Protein AF-A0ABD0Q0M7-F1 (afdb_monomer_lite)

Foldseek 3Di:
DQCVQCVVPPQFRDLVSVQVVCVVVVNNPDDSVNSVVLVVVPPDGDGPVSVCVVVVVVVD

Structure (mmCIF, N/CA/C/O backbone):
data_AF-A0ABD0Q0M7-F1
#
_entry.id   AF-A0ABD0Q0M7-F1
#
loop_
_atom_site.group_PDB
_atom_site.id
_atom_site.type_symbol
_atom_site.label_atom_id
_atom_site.label_alt_id
_atom_site.label_comp_id
_atom_site.label_asym_id
_atom_site.label_entity_id
_atom_site.label_seq_id
_atom_site.pdbx_PDB_ins_code
_atom_site.Cartn_x
_atom_site.Cartn_y
_atom_site.Cartn_z
_atom_site.occupancy
_atom_site.B_iso_or_equiv
_atom_site.auth_seq_id
_atom_site.auth_comp_id
_atom_site.auth_asym_id
_atom_site.auth_atom_id
_atom_site.pdbx_PDB_model_num
ATOM 1 N N . ALA A 1 1 ? -4.025 1.352 -12.545 1.00 54.91 1 ALA A N 1
ATOM 2 C CA . ALA A 1 1 ? -3.495 1.837 -11.254 1.00 54.91 1 ALA A CA 1
ATOM 3 C C . ALA A 1 1 ? -3.384 0.681 -10.265 1.00 54.91 1 ALA A C 1
ATOM 5 O O . ALA A 1 1 ? -2.269 0.314 -9.945 1.00 54.91 1 ALA A O 1
ATOM 6 N N . PHE A 1 2 ? -4.493 0.031 -9.890 1.00 54.22 2 PHE A N 1
ATOM 7 C CA . PHE A 1 2 ? -4.493 -1.131 -8.983 1.00 54.22 2 PHE A CA 1
ATOM 8 C C . PHE A 1 2 ? -3.633 -2.306 -9.492 1.00 54.22 2 PHE A C 1
ATOM 10 O O . PHE A 1 2 ? -2.793 -2.804 -8.766 1.00 54.22 2 PHE A O 1
ATOM 17 N N . THR A 1 3 ? -3.722 -2.647 -10.781 1.00 59.09 3 THR A N 1
ATOM 18 C CA . THR A 1 3 ? -2.912 -3.692 -11.447 1.00 59.09 3 THR A CA 1
ATOM 19 C C . THR A 1 3 ? -1.410 -3.412 -11.544 1.00 59.09 3 THR A C 1
ATOM 21 O O . THR A 1 3 ? -0.667 -4.282 -11.981 1.00 59.09 3 THR A O 1
ATOM 24 N N . ILE A 1 4 ? -0.971 -2.192 -11.227 1.00 63.88 4 ILE A N 1
ATOM 25 C CA . ILE A 1 4 ? 0.457 -1.830 -11.194 1.00 63.88 4 ILE A CA 1
ATOM 26 C C . ILE A 1 4 ? 1.034 -2.119 -9.801 1.00 63.88 4 ILE A C 1
ATOM 28 O O . ILE A 1 4 ? 2.230 -2.344 -9.668 1.00 63.88 4 ILE A O 1
ATOM 32 N N . ILE A 1 5 ? 0.167 -2.111 -8.787 1.00 68.50 5 ILE A N 1
ATOM 33 C CA . ILE A 1 5 ? 0.503 -2.230 -7.369 1.00 68.50 5 ILE A CA 1
ATOM 34 C C . ILE A 1 5 ? 0.311 -3.666 -6.895 1.00 68.50 5 ILE A C 1
ATOM 36 O O . ILE A 1 5 ? 1.189 -4.233 -6.267 1.00 68.50 5 ILE A O 1
ATOM 40 N N . ASP A 1 6 ? -0.825 -4.250 -7.250 1.00 70.00 6 ASP A N 1
ATOM 41 C CA . ASP A 1 6 ? -1.188 -5.632 -6.982 1.00 70.00 6 ASP A CA 1
ATOM 42 C C . ASP A 1 6 ? -0.718 -6.504 -8.161 1.00 70.00 6 ASP A C 1
ATOM 44 O O . ASP A 1 6 ? -1.441 -6.707 -9.148 1.00 70.00 6 ASP A O 1
ATOM 48 N N . GLN A 1 7 ? 0.552 -6.927 -8.114 1.00 65.44 7 GLN A N 1
ATOM 49 C CA . GLN A 1 7 ? 1.156 -7.734 -9.181 1.00 65.44 7 GLN A CA 1
ATOM 50 C C . GLN A 1 7 ? 0.609 -9.162 -9.202 1.00 65.44 7 GLN A C 1
ATOM 52 O O . GLN A 1 7 ? 0.482 -9.757 -10.278 1.00 65.44 7 GLN A O 1
ATOM 57 N N . ASN A 1 8 ? 0.284 -9.706 -8.029 1.00 71.69 8 ASN A N 1
ATOM 58 C CA . ASN A 1 8 ? -0.220 -11.067 -7.886 1.00 71.69 8 ASN A CA 1
ATOM 59 C C . ASN A 1 8 ? -1.735 -11.173 -8.195 1.00 71.69 8 ASN A C 1
ATOM 61 O O . ASN A 1 8 ? -2.225 -12.274 -8.457 1.00 71.69 8 ASN A O 1
ATOM 65 N N . ARG A 1 9 ? -2.440 -10.032 -8.278 1.00 71.00 9 ARG A N 1
ATOM 66 C CA . ARG A 1 9 ? -3.879 -9.892 -8.554 1.00 71.00 9 ARG A CA 1
ATOM 67 C C . ARG A 1 9 ? -4.764 -10.601 -7.536 1.00 71.00 9 ARG A C 1
ATOM 69 O O . ARG A 1 9 ? -5.828 -11.111 -7.902 1.00 71.00 9 ARG A O 1
ATOM 76 N N . ASP A 1 10 ? -4.341 -10.649 -6.281 1.00 76.94 10 ASP A N 1
ATOM 77 C CA . ASP A 1 10 ? -5.140 -11.208 -5.192 1.00 76.94 10 ASP A CA 1
ATOM 78 C C . ASP A 1 10 ? -6.107 -10.173 -4.574 1.00 76.94 10 ASP A C 1
ATOM 80 O O . ASP A 1 10 ? -6.992 -10.537 -3.793 1.00 76.94 10 ASP A O 1
ATOM 84 N N . GLY A 1 11 ? -6.007 -8.899 -4.981 1.00 75.19 11 GLY A N 1
ATOM 85 C CA . GLY A 1 11 ? -6.818 -7.791 -4.479 1.00 75.19 11 GLY A CA 1
ATOM 86 C C . GLY A 1 11 ? -6.333 -7.215 -3.144 1.00 75.19 11 GLY A C 1
ATOM 87 O O . GLY A 1 11 ? -7.017 -6.359 -2.569 1.00 75.19 11 GLY A O 1
ATOM 88 N N . ILE A 1 12 ? -5.181 -7.668 -2.651 1.00 81.19 12 ILE A N 1
ATOM 89 C CA . ILE A 1 12 ? -4.585 -7.355 -1.357 1.00 81.19 12 ILE A CA 1
ATOM 90 C C . ILE A 1 12 ? -3.133 -6.914 -1.579 1.00 81.19 12 ILE A C 1
ATOM 92 O O . ILE A 1 12 ? -2.342 -7.525 -2.274 1.00 81.19 12 ILE A O 1
ATOM 96 N N . ILE A 1 13 ? -2.748 -5.819 -0.943 1.00 79.69 13 ILE A N 1
ATOM 97 C CA . ILE A 1 13 ? -1.385 -5.310 -0.961 1.00 79.69 13 ILE A CA 1
ATOM 98 C C . ILE A 1 13 ? -0.643 -5.967 0.199 1.00 79.69 13 ILE A C 1
ATOM 100 O O . ILE A 1 13 ? -0.874 -5.646 1.370 1.00 79.69 13 ILE A O 1
ATOM 104 N N . SER A 1 14 ? 0.240 -6.906 -0.127 1.00 79.62 14 SER A N 1
ATOM 105 C CA . SER A 1 14 ? 1.138 -7.521 0.846 1.00 79.62 14 SER A CA 1
ATOM 106 C C . SER A 1 14 ? 2.328 -6.607 1.169 1.00 79.62 14 SER A C 1
ATOM 108 O O . SER A 1 14 ? 2.536 -5.571 0.537 1.00 79.62 14 SER A O 1
ATOM 110 N N . LYS A 1 15 ? 3.141 -6.982 2.166 1.00 82.44 15 LYS A N 1
ATOM 111 C CA . LYS A 1 15 ? 4.374 -6.254 2.524 1.00 82.44 15 LYS A CA 1
ATOM 112 C C . LYS A 1 15 ? 5.335 -6.139 1.332 1.00 82.44 15 LYS A C 1
ATOM 114 O O . LYS A 1 15 ? 5.982 -5.104 1.172 1.00 82.44 15 LYS A O 1
ATOM 119 N N . ASP A 1 16 ? 5.415 -7.191 0.525 1.00 80.69 16 ASP A N 1
ATOM 120 C CA . ASP A 1 16 ? 6.262 -7.248 -0.664 1.00 80.69 16 ASP A CA 1
ATOM 121 C C . ASP A 1 16 ? 5.711 -6.345 -1.777 1.00 80.69 16 ASP A C 1
ATOM 123 O O . ASP A 1 16 ? 6.460 -5.531 -2.314 1.00 80.69 16 ASP A O 1
ATOM 127 N N . ASP A 1 17 ? 4.394 -6.365 -2.019 1.00 81.75 17 ASP A N 1
ATOM 128 C CA . ASP A 1 17 ? 3.754 -5.455 -2.983 1.00 81.75 17 ASP A CA 1
ATOM 129 C C . ASP A 1 17 ? 3.936 -3.990 -2.570 1.00 81.75 17 ASP A C 1
ATOM 131 O O . ASP A 1 17 ? 4.293 -3.141 -3.380 1.00 81.75 1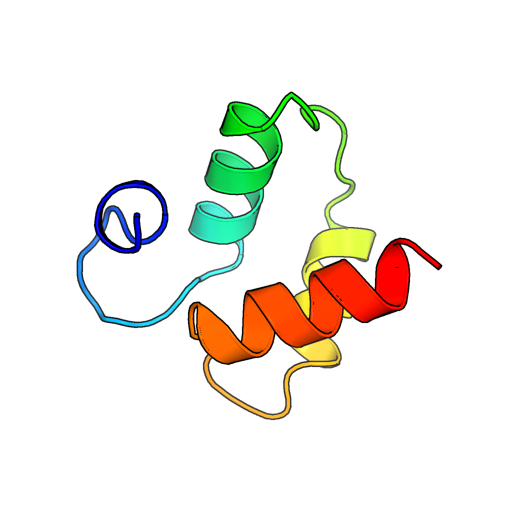7 ASP A O 1
ATOM 135 N N . LEU A 1 18 ? 3.761 -3.683 -1.281 1.00 80.44 18 LEU A N 1
ATOM 136 C CA . LEU A 1 18 ? 3.995 -2.353 -0.714 1.00 80.44 18 LEU A CA 1
ATOM 137 C C . LEU A 1 18 ? 5.422 -1.870 -0.984 1.00 80.44 18 LEU A C 1
ATOM 139 O O . LEU A 1 18 ? 5.628 -0.726 -1.391 1.00 80.44 18 LEU A O 1
ATOM 143 N N . ARG A 1 19 ? 6.410 -2.742 -0.768 1.00 82.06 19 ARG A N 1
ATOM 144 C CA . ARG A 1 19 ? 7.821 -2.443 -1.010 1.00 82.06 19 ARG A CA 1
ATOM 145 C C . ARG A 1 19 ? 8.085 -2.165 -2.487 1.00 82.06 19 ARG A 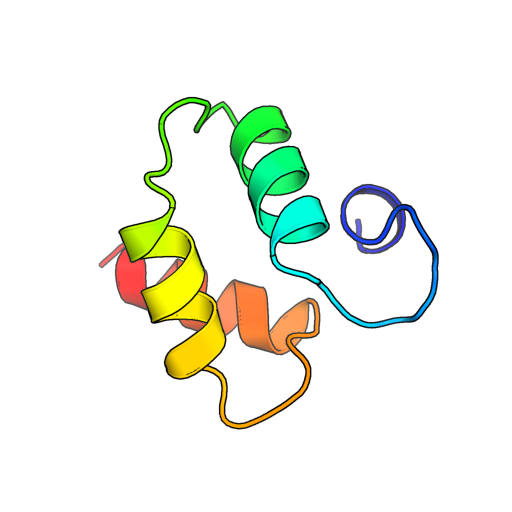C 1
ATOM 147 O O . ARG A 1 19 ? 8.731 -1.165 -2.798 1.00 82.06 19 ARG A O 1
ATOM 154 N N . ASP A 1 20 ? 7.587 -3.014 -3.377 1.00 81.44 20 ASP A N 1
ATOM 155 C CA . ASP A 1 20 ? 7.795 -2.869 -4.818 1.00 81.44 20 ASP A CA 1
ATOM 156 C C . ASP A 1 20 ? 7.078 -1.631 -5.371 1.00 81.44 20 ASP A C 1
ATOM 158 O O . ASP A 1 20 ? 7.608 -0.913 -6.222 1.00 81.44 20 ASP A O 1
ATOM 162 N N . VAL A 1 21 ? 5.913 -1.303 -4.819 1.00 78.62 21 VAL A N 1
ATOM 163 C CA . VAL A 1 21 ? 5.148 -0.101 -5.160 1.00 78.62 21 VAL A CA 1
ATOM 164 C C . VAL A 1 21 ? 5.860 1.157 -4.712 1.00 78.62 21 VAL A C 1
ATOM 166 O O . VAL A 1 21 ? 6.025 2.076 -5.515 1.00 78.62 21 VAL A O 1
ATOM 169 N N . LEU A 1 22 ? 6.331 1.196 -3.468 1.00 78.94 22 LEU A N 1
ATOM 170 C CA . LEU A 1 22 ? 7.090 2.328 -2.944 1.00 78.94 22 LEU A CA 1
ATOM 171 C C . LEU A 1 22 ? 8.400 2.507 -3.721 1.00 78.94 22 LEU A C 1
ATOM 173 O O . LEU A 1 22 ? 8.736 3.631 -4.098 1.00 78.94 22 LEU A O 1
ATOM 177 N N . ALA A 1 23 ? 9.073 1.409 -4.078 1.00 81.19 23 ALA A N 1
ATOM 178 C CA . ALA A 1 23 ? 10.227 1.425 -4.971 1.00 81.19 23 ALA A CA 1
ATOM 179 C C . ALA A 1 23 ? 9.882 1.996 -6.358 1.00 81.19 23 ALA A C 1
ATOM 181 O O . ALA A 1 23 ? 10.616 2.845 -6.865 1.00 81.19 23 ALA A O 1
ATOM 182 N N . SER A 1 24 ? 8.744 1.602 -6.946 1.00 77.19 24 SER A N 1
ATOM 183 C CA . SER A 1 24 ? 8.270 2.130 -8.237 1.00 77.19 24 SER A CA 1
ATOM 184 C C . SER A 1 24 ? 7.923 3.625 -8.189 1.00 77.19 24 SER A C 1
ATOM 186 O O . SER A 1 24 ? 8.068 4.328 -9.187 1.00 77.19 24 SER A O 1
ATOM 188 N N . MET A 1 25 ? 7.520 4.125 -7.017 1.00 73.50 25 MET A N 1
ATOM 189 C CA . MET A 1 25 ? 7.249 5.542 -6.752 1.00 73.50 25 MET A CA 1
ATOM 190 C C . MET A 1 25 ? 8.519 6.353 -6.434 1.00 73.50 25 MET A C 1
ATOM 192 O O . MET A 1 25 ? 8.434 7.556 -6.194 1.00 73.50 25 MET A O 1
ATOM 196 N N . GLY A 1 26 ? 9.699 5.723 -6.436 1.00 73.69 26 GLY A N 1
ATOM 197 C CA . GLY A 1 26 ? 10.983 6.366 -6.139 1.00 73.69 26 GLY A CA 1
ATOM 198 C C . GLY A 1 26 ? 11.382 6.344 -4.659 1.00 73.69 26 GLY A C 1
ATOM 199 O O . GLY A 1 26 ? 12.480 6.781 -4.315 1.00 73.69 26 GLY A O 1
ATOM 200 N N . GLN A 1 27 ? 10.550 5.780 -3.778 1.00 74.06 27 GLN A N 1
ATOM 201 C CA . GLN A 1 27 ? 10.895 5.480 -2.386 1.00 74.06 27 GLN A CA 1
ATOM 202 C C . GLN A 1 27 ? 11.551 4.096 -2.289 1.00 74.06 27 GLN A C 1
ATOM 204 O O . GLN A 1 27 ? 10.969 3.121 -1.828 1.00 74.06 27 GLN A O 1
ATOM 209 N N . LEU A 1 28 ? 12.813 4.016 -2.710 1.00 64.81 28 LEU A N 1
ATOM 210 C C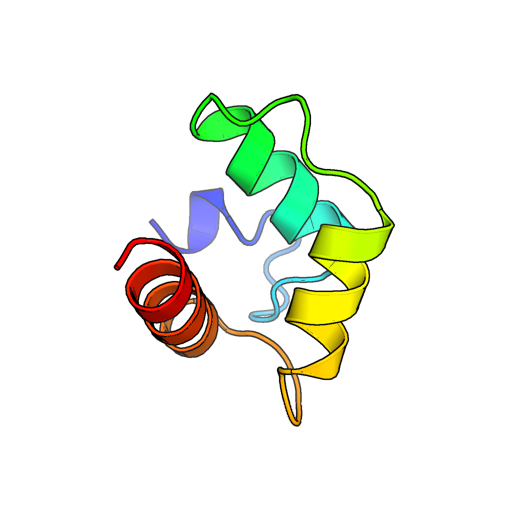A . LEU A 1 28 ? 13.599 2.773 -2.684 1.00 64.81 28 LEU A CA 1
ATOM 211 C C . LEU A 1 28 ? 14.100 2.382 -1.279 1.00 64.81 28 LEU A C 1
ATOM 213 O O . LEU A 1 28 ? 14.463 1.230 -1.058 1.00 64.81 28 LEU A O 1
ATOM 217 N N . ASN A 1 29 ? 14.102 3.319 -0.323 1.00 68.75 29 ASN A N 1
ATOM 218 C CA . ASN A 1 29 ? 14.697 3.149 1.012 1.00 68.75 29 ASN A CA 1
ATOM 219 C C . ASN A 1 29 ? 13.663 3.043 2.144 1.00 68.75 29 ASN A C 1
ATOM 221 O O . ASN A 1 29 ? 13.886 3.538 3.251 1.00 68.75 29 ASN A O 1
ATOM 225 N N . VAL A 1 30 ? 12.522 2.405 1.892 1.00 75.19 30 VAL A N 1
ATOM 226 C CA . VAL A 1 30 ? 11.548 2.155 2.962 1.00 75.19 30 VAL A CA 1
ATOM 227 C C . VAL A 1 30 ? 12.069 1.023 3.843 1.00 75.19 30 VAL A C 1
ATOM 229 O O . VAL A 1 30 ? 12.389 -0.066 3.367 1.00 75.19 30 VAL A O 1
ATOM 232 N N . LYS A 1 31 ? 12.199 1.290 5.145 1.00 82.56 31 LYS A N 1
ATOM 233 C CA . LYS A 1 31 ? 12.660 0.287 6.110 1.00 82.56 31 LYS A CA 1
ATOM 234 C C . LYS A 1 31 ? 11.586 -0.773 6.319 1.00 82.56 31 LYS A C 1
ATOM 236 O O . LYS A 1 31 ? 10.398 -0.466 6.342 1.00 82.56 31 LYS A O 1
ATOM 241 N N . ASN A 1 32 ? 12.011 -2.005 6.590 1.00 82.50 32 ASN A N 1
ATOM 242 C CA . ASN A 1 32 ? 11.092 -3.084 6.955 1.00 82.50 32 ASN A CA 1
ATOM 243 C C . ASN A 1 32 ? 10.197 -2.722 8.148 1.00 82.50 32 ASN A C 1
ATOM 245 O O . ASN A 1 32 ? 9.044 -3.131 8.166 1.00 82.50 32 ASN A O 1
ATOM 249 N N . GLU A 1 33 ? 10.703 -1.935 9.098 1.00 84.25 33 GLU A N 1
ATOM 250 C CA . GLU A 1 33 ? 9.938 -1.449 10.254 1.00 84.25 33 GLU A CA 1
ATOM 251 C C . GLU A 1 33 ? 8.830 -0.470 9.853 1.00 84.25 33 GLU A C 1
ATOM 253 O O . GLU A 1 33 ? 7.750 -0.503 10.430 1.00 84.25 33 GLU A O 1
ATOM 258 N N . GLU A 1 34 ? 9.061 0.373 8.842 1.00 82.00 34 GLU A N 1
ATOM 259 C CA . GLU A 1 34 ? 8.027 1.270 8.319 1.00 82.00 34 GLU A CA 1
ATOM 260 C C . GLU A 1 34 ? 6.940 0.498 7.576 1.00 82.00 34 GLU A C 1
ATOM 262 O O . GLU A 1 34 ? 5.760 0.788 7.754 1.00 82.00 34 GLU A O 1
ATOM 267 N N . LEU A 1 35 ? 7.333 -0.504 6.785 1.00 80.56 35 LEU A N 1
ATOM 268 C CA . LEU A 1 35 ? 6.392 -1.396 6.110 1.00 80.56 35 LEU A CA 1
ATOM 269 C C . LEU A 1 35 ? 5.572 -2.195 7.127 1.00 80.56 35 LEU A C 1
ATOM 271 O O . LEU A 1 35 ? 4.360 -2.305 6.990 1.00 80.56 35 LEU A O 1
ATOM 275 N N . GLU A 1 36 ? 6.211 -2.720 8.174 1.00 83.12 36 GLU A N 1
ATOM 276 C CA . GLU A 1 36 ? 5.512 -3.426 9.249 1.00 83.12 36 GLU A CA 1
ATOM 277 C C . GLU A 1 36 ? 4.599 -2.515 10.051 1.00 83.12 36 GLU A C 1
ATOM 279 O O . GLU A 1 36 ? 3.505 -2.942 10.402 1.00 83.12 36 GLU A O 1
ATOM 284 N N . ALA A 1 37 ? 4.999 -1.269 10.305 1.00 82.44 37 ALA A N 1
ATOM 285 C CA . ALA A 1 37 ? 4.120 -0.289 10.922 1.00 82.44 37 ALA A CA 1
ATOM 286 C C . ALA A 1 37 ? 2.873 -0.063 10.055 1.00 82.44 37 ALA A C 1
ATOM 288 O O . ALA A 1 37 ? 1.772 -0.180 10.574 1.00 82.44 37 ALA A O 1
ATOM 289 N N . MET A 1 38 ? 3.025 0.132 8.739 1.00 78.62 38 MET A N 1
ATOM 290 C CA . MET A 1 38 ? 1.891 0.306 7.815 1.00 78.62 38 MET A CA 1
ATOM 291 C C . MET A 1 38 ? 0.974 -0.922 7.778 1.00 78.62 38 MET A C 1
ATOM 293 O O . MET A 1 38 ? -0.247 -0.792 7.828 1.00 78.62 38 MET A O 1
ATOM 297 N N . VAL A 1 39 ? 1.553 -2.125 7.749 1.00 79.94 39 VAL A N 1
ATOM 298 C CA . VAL A 1 39 ? 0.783 -3.377 7.779 1.00 79.94 39 VAL A CA 1
ATOM 299 C C . VAL A 1 39 ? 0.087 -3.592 9.119 1.00 79.94 39 VAL A C 1
ATOM 301 O O . VAL A 1 39 ? -1.018 -4.118 9.155 1.00 79.94 39 VAL A O 1
ATOM 304 N N . LYS A 1 40 ? 0.700 -3.170 10.224 1.00 82.25 40 LYS A N 1
ATOM 305 C CA . LYS A 1 40 ? 0.132 -3.292 11.570 1.00 82.25 40 LYS A CA 1
ATOM 306 C C . LYS A 1 40 ? -0.938 -2.239 11.860 1.00 82.25 40 LYS A C 1
ATOM 308 O O . LYS A 1 40 ? -1.841 -2.494 12.652 1.00 82.25 40 LYS A O 1
ATOM 313 N N . GLU A 1 41 ? -0.827 -1.068 11.246 1.00 79.94 41 GLU A N 1
ATOM 314 C CA . GLU A 1 41 ? -1.824 0.002 11.314 1.00 79.94 41 GLU A CA 1
ATOM 315 C C . GLU A 1 41 ? -3.084 -0.379 10.526 1.00 79.94 41 GLU A C 1
ATOM 317 O O . GLU A 1 41 ? -4.208 -0.050 10.912 1.00 79.94 41 GLU A O 1
ATOM 322 N N . ALA A 1 42 ? -2.916 -1.180 9.472 1.00 77.50 42 ALA A N 1
ATOM 323 C CA . ALA A 1 42 ? -4.019 -1.820 8.785 1.00 77.50 42 ALA A CA 1
ATOM 324 C C . ALA A 1 42 ? -4.675 -2.882 9.675 1.00 77.50 42 ALA A C 1
ATOM 326 O O . ALA A 1 42 ? -4.125 -3.945 9.944 1.00 77.50 42 ALA A O 1
ATOM 327 N N . SER A 1 43 ? -5.917 -2.637 10.088 1.00 73.31 43 SER A N 1
ATOM 328 C CA . SER A 1 43 ? -6.722 -3.601 10.857 1.00 73.31 43 SER A CA 1
ATOM 329 C C . SER A 1 43 ? -7.253 -4.768 9.999 1.00 73.31 43 SER A C 1
ATOM 331 O O . SER A 1 43 ? -8.299 -5.339 10.302 1.00 73.31 43 SER A O 1
ATOM 333 N N . GLY A 1 44 ? -6.587 -5.089 8.886 1.00 77.81 44 GLY A N 1
ATOM 334 C CA . GLY A 1 44 ? -7.040 -6.049 7.887 1.00 77.81 44 GLY A CA 1
ATOM 335 C C . GLY A 1 44 ? -6.245 -5.968 6.578 1.00 77.81 44 GLY A C 1
ATOM 336 O O . 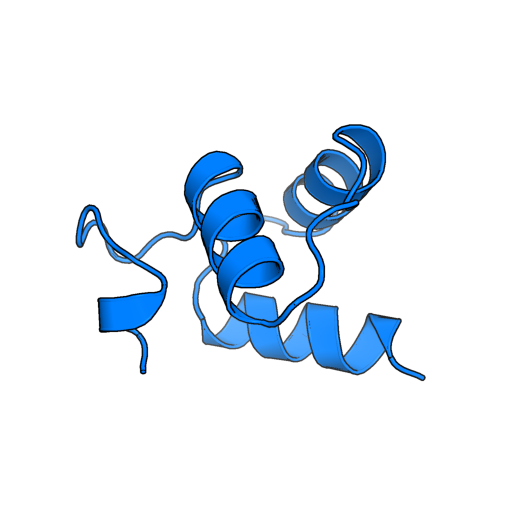GLY A 1 44 ? -5.249 -5.247 6.506 1.00 77.81 44 GLY A O 1
ATOM 337 N N . PRO A 1 45 ? -6.679 -6.701 5.537 1.00 77.19 45 PRO A N 1
ATOM 338 C CA . PRO A 1 45 ? -6.041 -6.692 4.225 1.00 77.19 45 PRO A CA 1
ATOM 339 C C . PRO A 1 45 ? -5.943 -5.265 3.682 1.00 77.19 45 PRO A C 1
ATOM 341 O O . PRO A 1 45 ? -6.956 -4.575 3.535 1.00 77.19 45 PRO A O 1
ATOM 344 N N . ILE A 1 46 ? -4.726 -4.816 3.385 1.00 82.44 46 ILE A N 1
ATOM 345 C CA . ILE A 1 46 ? -4.515 -3.499 2.790 1.00 82.44 46 ILE A CA 1
ATOM 346 C C . ILE A 1 46 ? -4.991 -3.590 1.353 1.00 82.44 46 ILE A C 1
ATOM 348 O O . ILE A 1 46 ? -4.437 -4.334 0.562 1.00 82.44 46 ILE A O 1
ATOM 352 N N . ASN A 1 47 ? -6.017 -2.839 0.992 1.00 79.12 47 ASN A N 1
ATOM 353 C CA . ASN A 1 47 ? -6.365 -2.630 -0.407 1.00 79.12 47 ASN A CA 1
ATOM 354 C C . ASN A 1 47 ? -5.882 -1.240 -0.841 1.00 79.12 47 ASN A C 1
ATOM 356 O O . ASN A 1 47 ? -5.438 -0.436 -0.021 1.00 79.12 47 ASN A O 1
ATOM 360 N N . PHE A 1 48 ? -5.982 -0.926 -2.131 1.00 76.06 48 PHE A N 1
ATOM 361 C CA . PHE A 1 48 ? -5.537 0.371 -2.652 1.00 76.06 48 PHE A CA 1
ATOM 362 C C . PHE A 1 48 ? -6.185 1.570 -1.951 1.00 76.06 48 PHE A C 1
ATOM 364 O O . PHE A 1 48 ? -5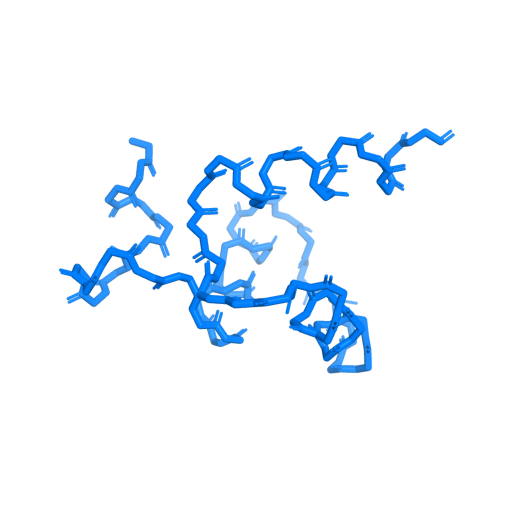.530 2.588 -1.749 1.00 76.06 48 PHE A O 1
ATOM 371 N N . THR A 1 49 ? -7.455 1.459 -1.556 1.00 79.81 49 THR A N 1
ATOM 372 C CA . THR A 1 49 ? -8.152 2.534 -0.845 1.00 79.81 49 THR A CA 1
ATOM 373 C C . THR A 1 49 ? -7.537 2.761 0.532 1.00 79.81 49 THR A C 1
ATOM 375 O O . THR A 1 49 ? -7.206 3.895 0.859 1.00 79.81 49 THR A O 1
ATOM 378 N N . VAL A 1 50 ? -7.317 1.688 1.298 1.00 81.44 50 VAL A N 1
ATOM 379 C CA . VAL A 1 50 ? -6.664 1.737 2.616 1.00 81.44 50 VAL A CA 1
ATOM 380 C C . VAL A 1 50 ? -5.239 2.279 2.495 1.00 81.44 50 VAL A C 1
ATOM 382 O O . VAL A 1 50 ? -4.849 3.150 3.269 1.00 81.44 50 VAL A O 1
ATOM 385 N N . PHE A 1 51 ? -4.491 1.831 1.483 1.00 79.31 51 PHE A N 1
ATOM 386 C CA . PHE A 1 51 ? -3.148 2.330 1.204 1.00 79.31 51 PHE A CA 1
ATOM 387 C C . PHE A 1 51 ? -3.137 3.841 0.948 1.00 79.31 51 PHE A C 1
ATOM 389 O O . PHE A 1 51 ? -2.331 4.540 1.548 1.00 79.31 51 PHE A O 1
ATOM 396 N N . LEU A 1 52 ? -4.036 4.371 0.111 1.00 79.75 52 LEU A N 1
ATOM 397 C CA . LEU A 1 52 ? -4.110 5.815 -0.148 1.00 79.75 52 LEU A CA 1
ATOM 398 C C . LEU A 1 52 ? -4.481 6.621 1.098 1.00 79.75 52 LEU A C 1
ATOM 400 O O . LEU A 1 52 ? -3.951 7.714 1.285 1.00 79.75 52 LEU A O 1
ATOM 404 N N . THR A 1 53 ? -5.370 6.095 1.945 1.00 82.31 53 THR A N 1
ATOM 405 C CA . THR A 1 53 ? -5.709 6.731 3.223 1.00 82.31 53 THR A CA 1
ATOM 406 C C . THR A 1 53 ? -4.480 6.810 4.126 1.00 82.31 53 THR A C 1
ATOM 408 O O . THR A 1 53 ? -4.110 7.906 4.534 1.00 82.31 53 THR A O 1
ATOM 411 N N . MET A 1 54 ? -3.781 5.691 4.341 1.00 78.75 54 MET A N 1
ATOM 412 C CA . MET A 1 54 ? -2.572 5.648 5.176 1.00 78.75 54 MET A CA 1
ATOM 413 C C . MET A 1 54 ? -1.437 6.500 4.610 1.00 78.75 54 MET A C 1
ATOM 415 O O . MET A 1 54 ? -0.762 7.224 5.337 1.00 78.75 54 MET A O 1
ATOM 419 N N . PHE A 1 55 ? -1.219 6.430 3.296 1.00 75.94 55 PHE A N 1
ATOM 420 C CA . PHE A 1 55 ? -0.164 7.183 2.628 1.00 75.94 55 PHE A CA 1
ATOM 421 C C . PHE A 1 55 ? -0.448 8.689 2.663 1.00 75.94 55 PHE A C 1
ATOM 423 O O . PHE A 1 55 ? 0.4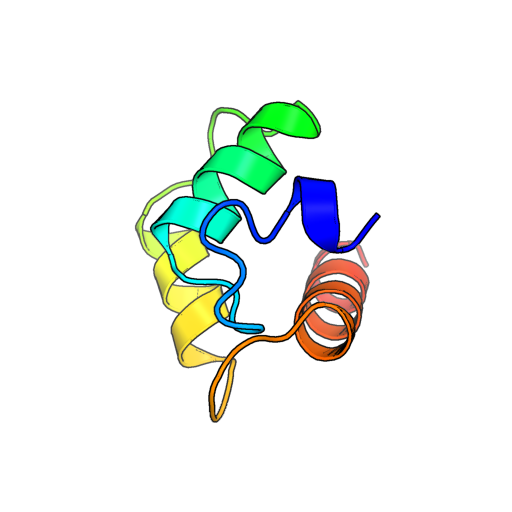62 9.481 2.891 1.00 75.94 55 PHE A O 1
ATOM 430 N N . GLY A 1 56 ? -1.713 9.092 2.506 1.00 76.75 56 GLY A N 1
ATOM 431 C CA . GLY A 1 56 ? -2.143 10.482 2.650 1.00 76.75 56 GLY A CA 1
ATOM 432 C C . GLY A 1 56 ? -2.027 11.016 4.080 1.00 76.75 56 GLY A C 1
ATOM 433 O O . GLY A 1 56 ? -1.710 12.190 4.259 1.00 76.75 56 GLY A O 1
ATOM 434 N N . GLU A 1 57 ? -2.239 10.174 5.093 1.00 75.94 57 GLU A N 1
ATOM 435 C CA . GLU A 1 57 ? -2.047 10.543 6.501 1.00 75.94 57 GLU A CA 1
ATOM 436 C C . GLU A 1 57 ? -0.564 10.667 6.879 1.00 75.94 57 GLU A C 1
ATOM 438 O O . GLU A 1 57 ? -0.209 11.595 7.601 1.00 75.94 57 GLU A O 1
ATOM 443 N N . LYS A 1 58 ? 0.314 9.810 6.336 1.00 64.19 58 LYS A N 1
ATOM 444 C CA . LYS A 1 58 ? 1.772 9.874 6.562 1.00 64.19 58 LYS A CA 1
ATOM 445 C C . LYS A 1 58 ? 2.488 11.035 5.858 1.00 64.19 58 LYS A C 1
ATOM 447 O O . LYS A 1 58 ? 3.609 11.357 6.239 1.00 64.19 58 LYS A O 1
ATOM 452 N N . LEU A 1 59 ? 1.892 11.615 4.812 1.00 61.62 59 LEU A N 1
ATOM 453 C CA . LEU A 1 59 ? 2.468 12.718 4.021 1.00 61.62 59 LEU A CA 1
ATOM 454 C C . LEU A 1 59 ? 2.092 14.124 4.525 1.00 61.62 59 LEU A C 1
ATOM 456 O O . LEU A 1 59 ? 2.515 15.110 3.918 1.00 61.62 59 LEU A O 1
ATOM 460 N N . LYS A 1 60 ? 1.297 14.225 5.596 1.00 48.97 60 LYS A N 1
ATOM 461 C CA . LYS A 1 60 ? 1.040 15.481 6.317 1.00 48.97 60 LYS A CA 1
ATOM 462 C C . LYS A 1 60 ? 2.145 15.783 7.321 1.00 48.97 60 LYS A C 1
ATOM 464 O O . LYS A 1 60 ? 2.459 16.987 7.451 1.00 48.97 60 LYS A O 1
#

Organism: Cirrhinus mrigala (NCBI:txid683832)

InterPro domains:
  IPR002048 EF-hand domain [PF13405] (1-26)
  IPR002048 EF-hand domain [PS50222] (1-28)
  IPR011992 EF-hand domain pair [SSF47473] (1-57)
  IPR018247 EF-Hand 1, calcium-binding site [PS00018] (6-18)
  IPR050403 Myosin regulatory light chain [PTHR23049] (1-60)

Secondary structure (DSSP, 8-state):
-HHHH-SS-SSSB-HHHHHHHHHHTT-TT--HHHHHHHHHHSSSPBPHHHHHHHHHHHT-

Radius of gyration: 10.6 Å; chains: 1; bounding box: 23×27×23 Å

pLDDT: mean 75.54, std 7.85, range [48.97, 84.25]

Sequence (60 aa):
AFTIIDQNRDGIISKDDLRDVLASMGQLNVKNEELEAMVKEASGPINFTVFLTMFGEKLK